Protein AF-A0A2I0JWX1-F1 (afdb_monomer_lite)

pLDDT: mean 80.29, std 18.93, range [37.78, 97.31]

Sequence (171 aa):
MEQCVARLDVAMFNALLRESADEIPTDPVSDPIGDSEVLPIPAGRSSFGAGALLKNAIGNWSRWLTDLFGMDDDLTEDEEPADEDDDDDDDDDDERQDSSFKSFYLLNALSDLMMLPKDMLLSKSIRKEVCPTFGASLIKRVLSNFVPDEFCPDPIPKVVFEALDYEVSAL

Structure (mmCIF, N/CA/C/O backbone):
data_AF-A0A2I0JWX1-F1
#
_entry.id   AF-A0A2I0JWX1-F1
#
loop_
_atom_site.group_PDB
_atom_site.id
_atom_site.type_symbol
_atom_site.label_atom_id
_atom_site.label_alt_id
_atom_site.label_comp_id
_atom_site.label_asym_id
_atom_site.label_entity_id
_atom_site.label_seq_id
_atom_site.pdbx_PDB_ins_code
_atom_site.Cartn_x
_atom_site.Cartn_y
_atom_site.Cartn_z
_atom_site.occupancy
_atom_site.B_iso_or_equiv
_atom_site.auth_seq_id
_atom_site.auth_comp_id
_atom_site.auth_asym_id
_atom_site.auth_atom_id
_atom_site.pdbx_PDB_model_num
ATOM 1 N N . MET A 1 1 ? 11.110 6.529 -20.555 1.00 83.62 1 MET A N 1
ATOM 2 C CA . MET A 1 1 ? 10.950 5.237 -19.850 1.00 83.62 1 MET A CA 1
ATOM 3 C C . MET A 1 1 ? 10.125 5.428 -18.587 1.00 83.62 1 MET A C 1
ATOM 5 O O . MET A 1 1 ? 9.095 4.788 -18.431 1.00 83.62 1 MET A O 1
ATOM 9 N N . GLU A 1 2 ? 10.534 6.382 -17.757 1.00 83.88 2 GLU A N 1
ATOM 10 C CA . GLU A 1 2 ? 9.928 6.802 -16.486 1.00 83.88 2 GLU A CA 1
ATOM 11 C C . GLU A 1 2 ? 8.402 6.948 -16.529 1.00 83.88 2 GLU A C 1
ATOM 13 O O . GLU A 1 2 ? 7.693 6.286 -15.781 1.00 83.88 2 GLU A O 1
ATOM 18 N N . GLN A 1 3 ? 7.862 7.709 -17.488 1.00 85.88 3 GLN A N 1
ATOM 19 C CA . GLN A 1 3 ? 6.407 7.868 -17.637 1.00 85.88 3 GLN A CA 1
ATOM 20 C C . GLN A 1 3 ? 5.663 6.542 -17.877 1.00 85.88 3 GLN A C 1
ATOM 22 O O . GLN A 1 3 ? 4.521 6.390 -17.448 1.00 85.88 3 GLN A O 1
ATOM 27 N N . CYS A 1 4 ? 6.281 5.572 -18.558 1.00 88.00 4 CYS A N 1
ATOM 28 C CA . CYS A 1 4 ? 5.678 4.252 -18.744 1.00 88.00 4 CYS A CA 1
ATOM 29 C C . CYS A 1 4 ? 5.641 3.482 -17.420 1.00 88.00 4 CYS A C 1
ATOM 31 O O . CYS A 1 4 ? 4.628 2.858 -17.117 1.00 88.00 4 CYS A O 1
ATOM 33 N N . VAL A 1 5 ? 6.714 3.566 -16.628 1.00 89.06 5 VAL A N 1
ATOM 34 C CA . VAL A 1 5 ? 6.813 2.935 -15.304 1.00 89.06 5 VAL A CA 1
ATOM 35 C C . VAL A 1 5 ? 5.828 3.575 -14.323 1.00 89.06 5 VAL A C 1
ATOM 37 O O . VAL A 1 5 ? 5.104 2.851 -13.653 1.00 89.06 5 VAL A O 1
ATOM 40 N N . ALA A 1 6 ? 5.685 4.903 -14.317 1.00 88.69 6 ALA A N 1
ATOM 41 C CA . ALA A 1 6 ? 4.687 5.596 -13.498 1.00 88.69 6 ALA A CA 1
ATOM 42 C C . ALA A 1 6 ? 3.246 5.185 -13.855 1.00 88.69 6 ALA A C 1
ATOM 44 O O . ALA A 1 6 ? 2.414 4.948 -12.981 1.00 88.69 6 ALA A O 1
ATOM 45 N N . ARG A 1 7 ? 2.934 5.054 -15.151 1.00 90.19 7 ARG A N 1
ATOM 46 C CA . ARG A 1 7 ? 1.608 4.584 -15.590 1.00 90.19 7 ARG A CA 1
ATOM 47 C C . ARG A 1 7 ? 1.362 3.127 -15.215 1.00 90.19 7 ARG A C 1
ATOM 49 O O . ARG A 1 7 ? 0.231 2.784 -14.878 1.00 90.19 7 ARG A O 1
ATOM 56 N N . LEU A 1 8 ? 2.398 2.295 -15.277 1.00 90.12 8 LEU A N 1
ATOM 57 C CA . LEU A 1 8 ? 2.331 0.903 -14.846 1.00 90.12 8 LEU A CA 1
ATOM 58 C C . LEU A 1 8 ? 2.096 0.807 -13.334 1.00 90.12 8 LEU A C 1
ATOM 60 O O . LEU A 1 8 ? 1.198 0.081 -12.921 1.00 90.12 8 LEU A O 1
ATOM 64 N N . ASP A 1 9 ? 2.828 1.585 -12.537 1.00 92.12 9 ASP A N 1
ATOM 65 C CA . ASP A 1 9 ? 2.682 1.676 -11.080 1.00 92.12 9 ASP A CA 1
ATOM 66 C C . ASP A 1 9 ? 1.239 2.022 -10.685 1.00 92.12 9 ASP A C 1
ATOM 68 O O . ASP A 1 9 ? 0.586 1.265 -9.969 1.00 92.12 9 ASP A O 1
ATOM 72 N N . VAL A 1 10 ? 0.677 3.090 -11.266 1.00 91.44 10 VAL A N 1
ATOM 73 C CA . VAL A 1 10 ? -0.727 3.484 -11.049 1.00 91.44 10 VAL A CA 1
ATOM 74 C C . VAL A 1 10 ? -1.702 2.380 -11.468 1.00 91.44 10 VAL A C 1
ATOM 76 O O . VAL A 1 10 ? -2.674 2.104 -10.762 1.00 91.44 10 VAL A O 1
ATOM 79 N N . ALA A 1 11 ? -1.481 1.751 -12.622 1.00 89.75 11 ALA A N 1
ATOM 80 C CA . ALA A 1 11 ? -2.392 0.736 -13.136 1.00 89.75 11 ALA A CA 1
ATOM 81 C C . ALA A 1 11 ? -2.384 -0.542 -12.281 1.00 89.75 11 ALA A C 1
ATOM 83 O O . ALA A 1 11 ? -3.454 -1.056 -11.955 1.00 89.75 1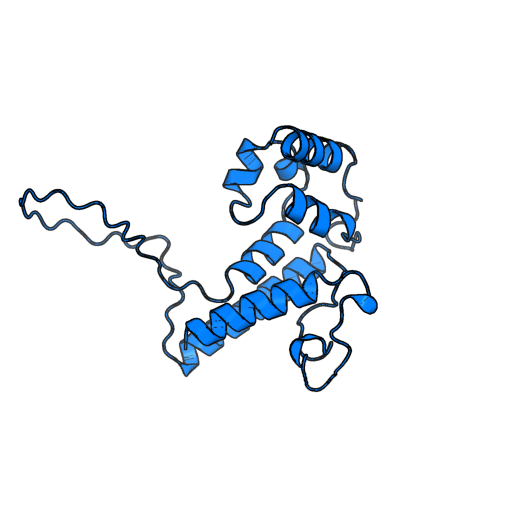1 ALA A O 1
ATOM 84 N N . MET A 1 12 ? -1.209 -1.014 -11.860 1.00 91.38 12 MET A N 1
ATOM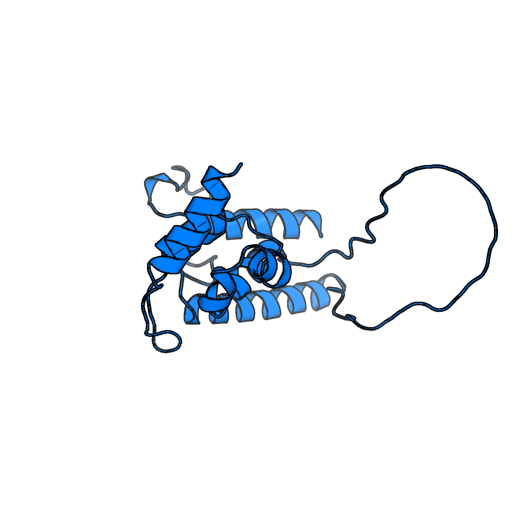 85 C CA . MET A 1 12 ? -1.072 -2.164 -10.962 1.00 91.38 12 MET A CA 1
ATOM 86 C C . MET A 1 12 ? -1.610 -1.854 -9.567 1.00 91.38 12 MET A C 1
ATOM 88 O O . MET A 1 12 ? -2.326 -2.675 -8.999 1.00 91.38 12 MET A O 1
ATOM 92 N N . PHE A 1 13 ? -1.342 -0.658 -9.038 1.00 92.69 13 PHE A N 1
ATOM 93 C CA . PHE A 1 13 ? -1.907 -0.200 -7.770 1.00 92.69 13 PHE A CA 1
ATOM 94 C C . PHE A 1 13 ? -3.440 -0.239 -7.797 1.00 92.69 13 PHE A C 1
ATOM 96 O O . PHE A 1 13 ? -4.068 -0.848 -6.931 1.00 92.69 13 PHE A O 1
ATOM 103 N N . ASN A 1 14 ? -4.053 0.331 -8.837 1.00 90.31 14 ASN A N 1
ATOM 104 C CA . ASN A 1 14 ? -5.505 0.309 -9.000 1.00 90.31 14 ASN A CA 1
ATOM 105 C C . ASN A 1 14 ? -6.049 -1.113 -9.166 1.00 90.31 14 ASN A C 1
ATOM 107 O O . ASN A 1 14 ? -7.100 -1.423 -8.611 1.00 90.31 14 ASN A O 1
ATOM 111 N N . ALA A 1 15 ? -5.343 -1.978 -9.897 1.00 88.81 15 ALA A N 1
ATOM 112 C CA . ALA A 1 15 ? -5.744 -3.369 -10.073 1.00 88.81 15 ALA A CA 1
ATOM 113 C C . ALA A 1 15 ? -5.712 -4.151 -8.749 1.00 88.81 15 ALA A C 1
ATOM 115 O O . ALA A 1 15 ? -6.643 -4.903 -8.467 1.00 88.81 15 ALA A O 1
ATOM 116 N N . LEU A 1 16 ? -4.705 -3.920 -7.899 1.00 90.25 16 LEU A N 1
ATOM 117 C CA . LEU A 1 16 ? -4.595 -4.543 -6.576 1.00 90.25 16 LEU A CA 1
ATOM 118 C C . LEU A 1 16 ? -5.709 -4.121 -5.613 1.00 90.25 16 LEU A C 1
ATOM 120 O O . LEU A 1 16 ? -6.116 -4.915 -4.763 1.00 90.25 16 LEU A O 1
ATOM 124 N N . LEU A 1 17 ? -6.225 -2.899 -5.756 1.00 88.75 17 LEU A N 1
ATOM 125 C CA . LEU A 1 17 ? -7.314 -2.373 -4.929 1.00 88.75 17 LEU A CA 1
ATOM 126 C C . LEU A 1 17 ? -8.717 -2.808 -5.372 1.00 88.75 17 LEU A C 1
ATOM 128 O O . LEU A 1 17 ? -9.690 -2.421 -4.720 1.00 88.75 17 LEU A O 1
ATOM 132 N N . ARG A 1 18 ? -8.851 -3.586 -6.453 1.00 84.56 18 ARG A N 1
ATOM 133 C CA . ARG A 1 18 ? -10.160 -4.057 -6.923 1.00 84.56 18 ARG A CA 1
ATOM 134 C C . ARG A 1 18 ? -10.773 -5.038 -5.927 1.00 84.56 18 ARG A C 1
ATOM 136 O O . ARG A 1 18 ? -10.174 -6.061 -5.607 1.00 84.56 18 ARG A O 1
ATOM 143 N N . GLU A 1 19 ? -11.978 -4.736 -5.459 1.00 70.62 19 GLU A N 1
ATOM 144 C CA . GLU A 1 19 ? -12.700 -5.511 -4.437 1.00 70.62 19 GLU A CA 1
ATOM 145 C C . GLU A 1 19 ? -13.709 -6.491 -5.047 1.00 70.62 19 GLU A C 1
ATOM 147 O O . GLU A 1 19 ? -14.136 -7.445 -4.394 1.00 70.62 19 GLU A O 1
ATOM 152 N N . SER A 1 20 ? -14.098 -6.282 -6.308 1.00 63.28 20 SER A N 1
ATOM 153 C CA . SER A 1 20 ? -15.105 -7.097 -6.990 1.00 63.28 20 SER A CA 1
ATOM 154 C C . SER A 1 20 ? -14.805 -7.288 -8.476 1.00 63.28 20 SER A C 1
ATOM 156 O O . SER A 1 20 ? -14.105 -6.488 -9.096 1.00 63.28 20 SER A O 1
ATOM 158 N N . ALA A 1 21 ? -15.387 -8.339 -9.063 1.00 57.69 21 ALA A N 1
ATOM 159 C CA . ALA A 1 21 ? -15.322 -8.583 -10.504 1.00 57.69 21 ALA A CA 1
ATOM 160 C C . ALA A 1 21 ? -16.016 -7.482 -11.333 1.00 57.69 21 ALA A C 1
ATOM 162 O O . ALA A 1 21 ? -15.735 -7.351 -12.519 1.00 57.69 21 ALA A O 1
ATOM 163 N N . ASP A 1 22 ? -16.880 -6.675 -10.707 1.00 54.66 22 ASP A N 1
ATOM 164 C CA . ASP A 1 22 ? -17.594 -5.565 -11.347 1.00 54.66 22 ASP A CA 1
ATOM 165 C C . ASP A 1 22 ? -16.718 -4.304 -11.505 1.00 54.66 22 ASP A C 1
ATOM 167 O O . ASP A 1 22 ? -17.035 -3.428 -12.307 1.00 54.66 22 ASP A O 1
ATOM 171 N N . GLU A 1 23 ? -15.594 -4.213 -10.780 1.00 60.56 23 GLU A N 1
ATOM 172 C CA . GLU A 1 23 ? -14.565 -3.173 -10.970 1.00 60.56 23 GLU A CA 1
ATOM 173 C C . GLU A 1 23 ? -13.548 -3.544 -12.071 1.00 60.56 23 GLU A C 1
ATOM 175 O O . GLU A 1 23 ? -12.619 -2.781 -12.351 1.00 60.56 23 GLU A O 1
ATOM 180 N N . ILE A 1 24 ? -13.713 -4.712 -12.704 1.00 59.16 24 ILE A N 1
ATOM 181 C CA . ILE A 1 24 ? -12.900 -5.160 -13.836 1.00 59.16 24 ILE A CA 1
ATOM 182 C C . ILE A 1 24 ? -13.511 -4.583 -15.123 1.00 59.16 24 ILE A C 1
ATOM 184 O O . ILE A 1 24 ? -14.699 -4.799 -15.391 1.00 59.16 24 ILE A O 1
ATOM 188 N N . PRO A 1 25 ? -12.738 -3.861 -15.954 1.00 57.12 25 PRO A N 1
ATOM 189 C CA . PRO A 1 25 ? -13.184 -3.460 -17.281 1.00 57.12 25 PRO A CA 1
ATOM 190 C C . PRO A 1 25 ? -13.683 -4.681 -18.061 1.00 57.12 25 PRO A C 1
ATOM 192 O O . PRO A 1 25 ? -12.996 -5.690 -18.173 1.00 57.12 25 PRO A O 1
ATOM 195 N N . THR A 1 26 ? -14.890 -4.599 -18.617 1.00 56.56 26 THR A N 1
ATOM 196 C CA . THR A 1 26 ? -15.599 -5.754 -19.203 1.00 56.56 26 THR A CA 1
ATOM 197 C C . THR A 1 26 ? -14.969 -6.282 -20.500 1.00 56.56 26 THR A C 1
ATOM 199 O O . THR A 1 26 ? -15.446 -7.273 -21.051 1.00 56.56 26 THR A O 1
ATOM 202 N N . ASP A 1 27 ? -13.918 -5.627 -20.999 1.00 59.19 27 ASP A N 1
ATOM 203 C CA . ASP A 1 27 ? -13.155 -6.043 -22.170 1.00 59.19 27 ASP A CA 1
ATOM 204 C C . ASP A 1 27 ? -11.753 -6.549 -21.764 1.00 59.19 27 ASP A C 1
ATOM 206 O O . ASP A 1 27 ? -10.898 -5.736 -21.402 1.00 59.19 27 ASP A O 1
ATOM 210 N N . PRO A 1 28 ? -11.477 -7.864 -21.864 1.00 51.66 28 PRO A N 1
ATOM 211 C CA . PRO A 1 28 ? -10.188 -8.453 -21.498 1.00 51.66 28 PRO A CA 1
ATOM 212 C C . PRO A 1 28 ? -9.018 -7.992 -22.384 1.00 51.66 28 PRO A C 1
ATOM 214 O O . PRO A 1 28 ? -7.866 -8.147 -21.992 1.00 51.66 28 PRO A O 1
ATOM 217 N N . VAL A 1 29 ? -9.274 -7.393 -23.556 1.00 58.25 29 VAL A N 1
ATOM 218 C CA . VAL A 1 29 ? -8.217 -6.770 -24.381 1.00 58.25 29 VAL A CA 1
ATOM 219 C C . VAL A 1 29 ? -7.789 -5.411 -23.811 1.00 58.25 29 VAL A C 1
ATOM 221 O O . VAL A 1 29 ? -6.655 -4.977 -24.012 1.00 58.25 29 VAL A O 1
ATOM 224 N N . SER A 1 30 ? -8.680 -4.751 -23.070 1.00 59.38 30 SER A N 1
ATOM 225 C CA . SER A 1 30 ? -8.473 -3.414 -22.509 1.00 59.38 30 SER A CA 1
ATOM 226 C C . SER A 1 30 ? -7.821 -3.416 -21.120 1.00 59.38 30 SER A C 1
ATOM 228 O O . SER A 1 30 ? -7.453 -2.345 -20.636 1.00 59.38 30 SER A O 1
ATOM 230 N N . ASP A 1 31 ? -7.649 -4.581 -20.483 1.00 62.78 31 ASP A N 1
ATOM 231 C CA . ASP A 1 31 ? -7.091 -4.686 -19.127 1.00 62.78 31 ASP A CA 1
ATOM 232 C C . ASP A 1 31 ? -6.099 -5.853 -18.942 1.00 62.78 31 ASP A C 1
ATOM 234 O O . ASP A 1 31 ? -6.357 -6.792 -18.187 1.00 62.78 31 ASP A O 1
ATOM 238 N N . PRO A 1 32 ? -4.918 -5.795 -19.585 1.00 62.97 32 PRO A N 1
ATOM 239 C CA . PRO A 1 32 ? -3.883 -6.819 -19.426 1.00 62.97 32 PRO A CA 1
ATOM 240 C C . PRO A 1 32 ? -3.336 -6.916 -17.989 1.00 62.97 32 PRO A C 1
ATOM 242 O O . PRO A 1 32 ? -2.686 -7.896 -17.655 1.00 62.97 32 PRO A O 1
ATOM 245 N N . ILE A 1 33 ? -3.585 -5.918 -17.133 1.00 67.06 33 ILE A N 1
ATOM 246 C CA . ILE A 1 33 ? -3.081 -5.855 -15.749 1.00 67.06 33 ILE A CA 1
ATOM 247 C C . ILE A 1 33 ? -4.054 -6.523 -14.759 1.00 67.06 33 ILE A C 1
ATOM 249 O O . ILE A 1 33 ? -3.673 -6.838 -13.635 1.00 67.06 33 ILE A O 1
ATOM 253 N N . GLY A 1 34 ? -5.295 -6.792 -15.177 1.00 58.97 34 GLY A N 1
ATOM 254 C CA . GLY A 1 34 ? -6.254 -7.587 -14.407 1.00 58.97 34 GLY A CA 1
ATOM 255 C C . GLY A 1 34 ? -5.960 -9.091 -14.407 1.00 58.97 34 GLY A C 1
ATOM 256 O O . GLY A 1 34 ? -6.584 -9.825 -13.639 1.00 58.97 34 GLY A O 1
ATOM 257 N N . ASP A 1 35 ? -5.032 -9.557 -15.247 1.00 66.00 35 ASP A N 1
ATOM 258 C CA . ASP A 1 35 ? -4.612 -10.954 -15.264 1.00 66.00 35 ASP A CA 1
ATOM 259 C C . ASP A 1 35 ? -3.802 -11.284 -13.999 1.00 66.00 35 ASP A C 1
ATOM 261 O O . ASP A 1 35 ? -2.824 -10.614 -13.658 1.00 66.00 35 ASP A O 1
ATOM 265 N N . SER A 1 36 ? -4.199 -12.347 -13.298 1.00 60.38 36 SER A N 1
ATOM 266 C CA . SER A 1 36 ? -3.491 -12.842 -12.115 1.00 60.38 36 SER A CA 1
ATOM 267 C C . SER A 1 36 ? -2.051 -13.274 -12.402 1.00 60.38 36 SER A C 1
ATOM 269 O O . SER A 1 36 ? -1.263 -13.368 -11.467 1.00 60.38 36 SER A O 1
ATOM 271 N N . GLU A 1 37 ? -1.701 -13.533 -13.665 1.00 65.44 37 GLU A N 1
ATOM 272 C CA . GLU A 1 37 ? -0.320 -13.817 -14.071 1.00 65.44 37 GLU A CA 1
ATOM 273 C C . GLU A 1 37 ? 0.562 -12.557 -14.126 1.00 65.44 37 GLU A C 1
ATOM 275 O O . GLU A 1 37 ? 1.789 -12.665 -14.132 1.00 65.44 37 GLU A O 1
ATOM 280 N N . VAL A 1 38 ? -0.040 -11.362 -14.149 1.00 75.25 38 VAL A N 1
ATOM 281 C CA . VAL A 1 38 ? 0.669 -10.076 -14.258 1.00 75.25 38 VAL A CA 1
ATOM 282 C C . VAL A 1 38 ? 0.883 -9.423 -12.892 1.00 75.25 38 VAL A C 1
ATOM 284 O O . VAL A 1 38 ? 1.894 -8.747 -12.683 1.00 75.25 38 VAL A O 1
ATOM 287 N N . LEU A 1 39 ? -0.033 -9.630 -11.940 1.00 81.12 39 LEU A N 1
ATOM 288 C CA . LEU A 1 39 ? 0.106 -9.106 -10.581 1.00 81.12 39 LEU A CA 1
ATOM 289 C C . LEU A 1 39 ? 0.914 -10.064 -9.690 1.00 81.12 39 LEU A C 1
ATOM 291 O O . LEU A 1 39 ? 0.688 -11.271 -9.705 1.00 81.12 39 LEU A O 1
ATOM 295 N N . PRO A 1 40 ? 1.816 -9.545 -8.840 1.00 83.88 40 PRO A N 1
ATOM 296 C CA . PRO A 1 40 ? 2.648 -10.377 -7.971 1.00 83.88 40 PRO A CA 1
ATOM 297 C C . PRO A 1 40 ? 1.855 -10.972 -6.798 1.00 83.88 40 PRO A C 1
ATOM 299 O O . PRO A 1 40 ? 2.320 -11.906 -6.147 1.00 83.88 40 PRO A O 1
ATOM 302 N N . ILE A 1 41 ? 0.672 -10.417 -6.513 1.00 88.12 41 ILE A N 1
ATOM 303 C CA . ILE A 1 41 ? -0.248 -10.854 -5.463 1.00 88.12 41 ILE A CA 1
ATOM 304 C C . ILE A 1 41 ? -1.701 -10.780 -5.964 1.00 88.12 41 ILE A C 1
ATOM 306 O O . ILE A 1 41 ? -1.996 -9.989 -6.864 1.00 88.12 41 ILE A O 1
ATOM 310 N N . PRO A 1 42 ? -2.631 -11.560 -5.382 1.00 84.31 42 PRO A N 1
ATOM 311 C CA . PRO A 1 42 ? -4.045 -11.492 -5.742 1.00 84.31 42 PRO A CA 1
ATOM 312 C C . PRO A 1 42 ? -4.667 -10.122 -5.433 1.00 84.31 42 PRO A C 1
ATOM 314 O O . PRO A 1 42 ? -4.451 -9.564 -4.357 1.00 84.31 42 PRO A O 1
ATOM 317 N N . ALA A 1 43 ? -5.501 -9.617 -6.343 1.00 86.50 43 ALA A N 1
ATOM 318 C CA . ALA A 1 43 ? -6.276 -8.397 -6.124 1.00 86.50 43 ALA A CA 1
ATOM 319 C C . ALA A 1 43 ? -7.287 -8.546 -4.971 1.00 86.50 43 ALA A C 1
ATOM 321 O O . ALA A 1 43 ? -7.795 -9.641 -4.703 1.00 86.50 43 ALA A O 1
ATOM 322 N N . GLY A 1 44 ? -7.575 -7.438 -4.284 1.00 83.75 44 GLY A N 1
ATOM 323 C CA . GLY A 1 44 ? -8.621 -7.369 -3.257 1.00 83.75 44 GLY A CA 1
ATOM 324 C C . GLY A 1 44 ? -8.324 -8.158 -1.980 1.00 83.75 44 GLY A C 1
ATOM 325 O O . GLY A 1 44 ? -9.203 -8.313 -1.135 1.00 83.75 44 GLY A O 1
ATOM 326 N N . ARG A 1 45 ? -7.103 -8.677 -1.819 1.00 85.12 45 ARG A N 1
ATOM 327 C CA . ARG A 1 45 ? -6.656 -9.384 -0.615 1.00 85.12 45 ARG A CA 1
ATOM 328 C C . ARG A 1 45 ? -5.330 -8.815 -0.148 1.00 85.12 45 ARG A C 1
ATOM 330 O O . ARG A 1 45 ? -4.280 -9.153 -0.687 1.00 85.12 45 ARG A O 1
ATOM 337 N N . SER A 1 46 ? -5.382 -7.960 0.865 1.00 92.38 46 SER A N 1
ATOM 338 C CA . SER A 1 46 ? -4.180 -7.474 1.536 1.00 92.38 46 SER A CA 1
ATOM 339 C C . SER A 1 46 ? -3.837 -8.398 2.706 1.00 92.38 46 SER A C 1
ATOM 341 O O . SER A 1 46 ? -4.710 -8.977 3.348 1.00 92.38 46 SER A O 1
ATOM 343 N N . SER A 1 47 ? -2.551 -8.581 2.966 1.00 96.19 47 SER A N 1
ATOM 344 C CA . SER A 1 47 ? -2.036 -9.294 4.136 1.00 96.19 47 SER A CA 1
ATOM 345 C C . SER A 1 47 ? -0.583 -8.877 4.348 1.00 96.19 47 SER A C 1
ATOM 347 O O . SER A 1 47 ? 0.012 -8.240 3.473 1.00 96.19 47 SER A O 1
ATOM 349 N N . PHE A 1 48 ? 0.016 -9.235 5.483 1.00 97.25 48 PHE A N 1
ATOM 350 C CA . PHE A 1 48 ? 1.432 -8.944 5.705 1.00 97.25 48 PHE A CA 1
ATOM 351 C C . PHE A 1 48 ? 2.309 -9.673 4.676 1.00 97.25 48 PHE A C 1
ATOM 353 O O . PHE A 1 48 ? 3.167 -9.064 4.039 1.00 97.25 48 PHE A O 1
ATOM 360 N N . GLY A 1 49 ? 2.054 -10.965 4.467 1.00 96.25 49 GLY A N 1
ATOM 361 C CA . GLY A 1 49 ? 2.735 -11.795 3.480 1.00 96.25 49 GLY A CA 1
ATOM 362 C C . GLY A 1 49 ? 2.547 -11.290 2.050 1.00 96.25 49 GLY A C 1
ATOM 363 O O . GLY A 1 49 ? 3.506 -11.279 1.283 1.00 96.25 49 GLY A O 1
ATOM 364 N N . ALA A 1 50 ? 1.356 -10.795 1.695 1.00 95.06 50 ALA A N 1
ATOM 365 C CA . ALA A 1 50 ? 1.128 -10.154 0.402 1.00 95.06 50 ALA A CA 1
ATOM 366 C C . ALA A 1 50 ? 1.964 -8.869 0.249 1.00 95.06 50 ALA A C 1
ATOM 368 O O . ALA A 1 50 ? 2.583 -8.665 -0.793 1.00 95.06 50 ALA A O 1
ATOM 369 N N . GLY A 1 51 ? 2.063 -8.052 1.304 1.00 96.38 51 GLY A N 1
ATOM 370 C CA . GLY A 1 51 ? 2.966 -6.898 1.344 1.00 96.38 51 GLY A CA 1
ATOM 371 C C . GLY A 1 51 ? 4.424 -7.293 1.099 1.00 96.38 51 GLY A C 1
ATOM 372 O O . GLY A 1 51 ? 5.082 -6.715 0.238 1.00 96.38 51 GLY A O 1
ATOM 373 N N . ALA A 1 52 ? 4.903 -8.344 1.766 1.00 96.38 52 ALA A N 1
ATOM 374 C CA . ALA A 1 52 ? 6.268 -8.841 1.594 1.00 96.38 52 ALA A CA 1
ATOM 375 C C . ALA A 1 52 ? 6.535 -9.388 0.177 1.00 96.38 52 ALA A C 1
ATOM 377 O O . ALA A 1 52 ? 7.584 -9.116 -0.410 1.00 96.38 52 ALA A O 1
ATOM 378 N N . LEU A 1 53 ? 5.586 -10.132 -0.402 1.00 95.38 53 LEU A N 1
ATOM 379 C CA . LEU A 1 53 ? 5.679 -10.615 -1.784 1.00 95.38 53 LEU A CA 1
ATOM 380 C C . LEU A 1 53 ? 5.714 -9.455 -2.785 1.00 95.38 53 LEU A C 1
ATOM 382 O O . LEU A 1 53 ? 6.543 -9.463 -3.696 1.00 95.38 53 LEU A O 1
ATOM 386 N N . LEU A 1 54 ? 4.863 -8.445 -2.586 1.00 95.75 54 LEU A N 1
ATOM 387 C CA . LEU A 1 54 ? 4.838 -7.241 -3.412 1.00 95.75 54 LEU A CA 1
ATOM 388 C C . LEU A 1 54 ? 6.163 -6.471 -3.308 1.00 95.75 54 LEU A C 1
ATOM 390 O O . LEU A 1 54 ? 6.741 -6.136 -4.339 1.00 95.75 54 LEU A O 1
ATOM 394 N N . LYS A 1 55 ? 6.694 -6.275 -2.094 1.00 95.56 55 LYS A N 1
ATOM 395 C CA . LYS A 1 55 ? 7.990 -5.615 -1.860 1.00 95.56 55 LYS A CA 1
ATOM 396 C C . LYS A 1 55 ? 9.132 -6.315 -2.601 1.00 95.56 55 LYS A C 1
ATOM 398 O O . LYS A 1 55 ? 9.943 -5.665 -3.257 1.00 95.56 55 LYS A O 1
ATOM 403 N N . ASN A 1 56 ? 9.166 -7.646 -2.548 1.00 95.06 56 ASN A N 1
ATOM 404 C CA . ASN A 1 56 ? 10.172 -8.445 -3.250 1.00 95.06 56 ASN A CA 1
ATOM 405 C C . ASN A 1 56 ? 10.046 -8.333 -4.778 1.00 95.06 56 ASN A C 1
ATOM 407 O O . ASN A 1 56 ? 11.057 -8.230 -5.473 1.00 95.06 56 ASN A O 1
ATOM 411 N N . ALA A 1 57 ? 8.818 -8.349 -5.306 1.00 94.50 57 ALA A N 1
ATOM 412 C CA . ALA A 1 57 ? 8.573 -8.184 -6.737 1.00 94.50 57 ALA A CA 1
ATOM 413 C C . ALA A 1 57 ? 9.047 -6.809 -7.232 1.00 94.50 57 ALA A C 1
ATOM 415 O O . ALA A 1 57 ? 9.775 -6.744 -8.222 1.00 94.50 57 ALA A O 1
ATOM 416 N N . ILE A 1 58 ? 8.723 -5.743 -6.492 1.00 93.81 58 ILE A N 1
ATOM 417 C CA . ILE A 1 58 ? 9.175 -4.376 -6.785 1.00 93.81 58 ILE A CA 1
ATOM 418 C C . ILE A 1 58 ? 10.700 -4.304 -6.806 1.00 93.81 58 ILE A C 1
ATOM 420 O O . ILE A 1 58 ? 11.259 -3.818 -7.781 1.00 93.81 58 ILE A O 1
ATOM 424 N N . GLY A 1 59 ? 11.383 -4.843 -5.790 1.00 92.19 59 GLY A N 1
ATOM 425 C CA . GLY A 1 59 ? 12.849 -4.826 -5.740 1.00 92.19 59 GLY A CA 1
ATOM 426 C C . GLY A 1 59 ? 13.502 -5.505 -6.951 1.00 92.19 59 GLY A C 1
ATOM 427 O O . GLY A 1 59 ? 14.477 -4.994 -7.503 1.00 92.19 59 GLY A O 1
ATOM 428 N N . ASN A 1 60 ? 12.934 -6.622 -7.417 1.00 91.62 60 ASN A N 1
ATOM 429 C CA . ASN A 1 60 ? 13.402 -7.291 -8.632 1.00 91.62 60 ASN A CA 1
ATOM 430 C C . ASN A 1 60 ? 13.162 -6.441 -9.889 1.00 91.62 60 ASN A C 1
ATOM 432 O O . ASN A 1 60 ? 14.044 -6.365 -10.745 1.00 91.62 60 ASN A O 1
ATOM 436 N N . TRP A 1 61 ? 11.998 -5.794 -10.007 1.00 92.31 61 TRP A N 1
ATOM 437 C CA . TRP A 1 61 ? 11.686 -4.940 -11.154 1.00 92.31 61 TRP A CA 1
ATOM 438 C C . TRP A 1 61 ? 12.509 -3.658 -11.176 1.00 92.31 61 TRP A C 1
ATOM 440 O O . TRP A 1 61 ? 13.024 -3.325 -12.239 1.00 92.31 61 TRP A O 1
ATOM 450 N N . SER A 1 62 ? 12.683 -2.975 -10.040 1.00 90.06 62 SER A N 1
ATOM 451 C CA . SER A 1 62 ? 13.568 -1.807 -9.934 1.00 90.06 62 SER A CA 1
ATOM 452 C C . SER A 1 62 ? 14.977 -2.181 -10.386 1.00 90.06 62 SER A C 1
ATOM 454 O O . SER A 1 62 ? 15.524 -1.529 -11.269 1.00 90.06 62 SER A O 1
ATOM 456 N N . ARG A 1 63 ? 15.515 -3.315 -9.909 1.00 89.62 63 ARG A N 1
ATOM 457 C CA . ARG A 1 63 ? 16.826 -3.804 -10.355 1.00 89.62 63 ARG A CA 1
ATOM 458 C C . ARG A 1 63 ? 16.881 -4.060 -11.864 1.00 89.62 63 ARG A C 1
ATOM 460 O O . ARG A 1 63 ? 17.851 -3.678 -12.506 1.00 89.62 63 ARG A O 1
ATOM 467 N N . TRP A 1 64 ? 15.854 -4.682 -12.445 1.00 89.38 64 TRP A N 1
ATOM 468 C CA . TRP A 1 64 ? 15.790 -4.897 -13.896 1.00 89.38 64 TRP A CA 1
ATOM 469 C C . TRP A 1 64 ? 15.685 -3.595 -14.693 1.00 89.38 64 TRP A C 1
ATOM 471 O O . TRP A 1 64 ? 16.251 -3.512 -15.782 1.00 89.38 64 TRP A O 1
ATOM 481 N N . LEU A 1 65 ? 14.978 -2.587 -14.179 1.00 87.12 65 LEU A N 1
ATOM 482 C CA . LEU A 1 65 ? 14.899 -1.268 -14.806 1.00 87.12 65 LEU A CA 1
ATOM 483 C C . LEU A 1 65 ? 16.258 -0.563 -14.782 1.00 87.12 65 LEU A C 1
ATOM 485 O O . LEU A 1 65 ? 16.664 -0.023 -15.812 1.00 87.12 65 LEU A O 1
ATOM 489 N N . THR A 1 66 ? 16.986 -0.632 -13.667 1.00 86.94 66 THR A N 1
ATOM 490 C CA . THR A 1 66 ? 18.362 -0.126 -13.574 1.00 86.94 66 THR A CA 1
ATOM 491 C C . THR A 1 66 ? 19.287 -0.875 -14.536 1.00 86.94 66 THR A C 1
ATOM 493 O O . THR A 1 66 ? 19.962 -0.245 -15.346 1.00 86.94 66 THR A O 1
ATOM 496 N N . ASP A 1 67 ? 19.253 -2.212 -14.543 1.00 86.94 67 ASP A N 1
ATOM 497 C CA . ASP A 1 67 ? 20.116 -3.042 -15.396 1.00 86.94 67 ASP A CA 1
ATOM 498 C C . ASP A 1 67 ? 19.854 -2.826 -16.906 1.00 86.94 67 ASP A C 1
ATOM 500 O O . ASP A 1 67 ? 20.786 -2.877 -17.711 1.00 86.94 67 ASP A O 1
ATOM 504 N N . LEU A 1 68 ? 18.596 -2.606 -17.316 1.00 85.19 68 LEU A N 1
ATOM 505 C CA . LEU A 1 68 ? 18.208 -2.485 -18.731 1.00 85.19 68 LEU A CA 1
ATOM 506 C C . LEU A 1 68 ? 18.241 -1.044 -19.258 1.00 85.19 68 LEU A C 1
ATOM 508 O O . LEU A 1 68 ? 18.557 -0.832 -20.432 1.00 85.19 68 LEU A O 1
ATOM 512 N N . PHE A 1 69 ? 17.879 -0.068 -18.426 1.00 81.19 69 PHE A N 1
ATOM 513 C CA . PHE A 1 69 ? 17.674 1.320 -18.847 1.00 81.19 69 PHE A CA 1
ATOM 514 C C . PHE A 1 69 ? 18.581 2.327 -18.136 1.00 81.19 69 PHE A C 1
ATOM 516 O O . PHE A 1 69 ? 18.521 3.503 -18.487 1.00 81.19 69 PHE A O 1
ATOM 523 N N . GLY A 1 70 ? 19.411 1.899 -17.178 1.00 78.88 70 GLY A N 1
ATOM 524 C CA . GLY A 1 70 ? 20.235 2.809 -16.375 1.00 78.88 70 GLY A CA 1
ATOM 525 C C . GLY A 1 70 ? 19.396 3.776 -15.541 1.00 78.88 70 GLY A C 1
ATOM 526 O O . GLY A 1 70 ? 19.811 4.906 -15.319 1.00 78.88 70 GLY A O 1
ATOM 527 N N . MET A 1 71 ? 18.178 3.370 -15.166 1.00 71.06 71 MET A N 1
ATOM 528 C CA . MET A 1 71 ? 17.329 4.142 -14.262 1.00 71.06 71 MET A CA 1
ATOM 529 C C . MET A 1 71 ? 17.889 3.948 -12.855 1.00 71.06 71 MET A C 1
ATOM 531 O O . MET A 1 71 ? 17.639 2.912 -12.234 1.00 71.06 71 MET A O 1
ATOM 535 N N . ASP A 1 72 ? 18.700 4.897 -12.399 1.00 63.25 72 ASP A N 1
ATOM 536 C CA . ASP A 1 72 ? 19.135 4.951 -11.009 1.00 63.25 72 ASP A CA 1
ATOM 537 C C . ASP A 1 72 ? 17.905 5.318 -10.166 1.00 63.25 72 ASP A C 1
ATOM 539 O O . ASP A 1 72 ? 17.457 6.460 -10.131 1.00 63.25 72 ASP A O 1
ATOM 543 N N . ASP A 1 73 ? 17.289 4.295 -9.566 1.00 60.97 73 ASP A N 1
ATOM 544 C CA . ASP A 1 73 ? 16.372 4.465 -8.441 1.00 60.97 73 ASP A CA 1
ATOM 545 C C . ASP A 1 73 ? 17.288 4.988 -7.336 1.00 60.97 73 ASP A C 1
ATOM 547 O O . ASP A 1 73 ? 18.166 4.250 -6.886 1.00 60.97 73 ASP A O 1
ATOM 551 N N . ASP A 1 74 ? 17.203 6.278 -7.026 1.00 57.47 74 ASP A N 1
ATOM 552 C CA . ASP A 1 74 ? 18.083 6.946 -6.073 1.00 57.47 74 ASP A CA 1
ATOM 553 C C . ASP A 1 74 ? 17.944 6.286 -4.693 1.00 57.47 74 ASP A C 1
ATOM 555 O O . ASP A 1 74 ? 17.065 6.581 -3.883 1.00 57.47 74 ASP A O 1
ATOM 559 N N . LEU A 1 75 ? 18.769 5.262 -4.490 1.00 49.56 75 LEU A N 1
ATOM 560 C CA . LEU A 1 75 ? 18.971 4.553 -3.238 1.00 49.56 75 LEU A CA 1
ATOM 561 C C . LEU A 1 75 ? 20.055 5.248 -2.404 1.00 49.56 75 LEU A C 1
ATOM 563 O O . LEU A 1 75 ? 20.478 4.685 -1.392 1.00 49.56 75 LEU A O 1
ATOM 567 N N . THR A 1 76 ? 20.511 6.442 -2.797 1.00 46.47 76 THR A N 1
ATOM 568 C CA . THR A 1 76 ? 21.355 7.273 -1.946 1.00 46.47 76 THR A CA 1
ATOM 569 C C . THR A 1 76 ? 20.474 8.150 -1.067 1.00 46.47 76 THR A C 1
ATOM 571 O O . THR A 1 76 ? 20.283 9.329 -1.311 1.00 46.47 76 THR A O 1
ATOM 574 N N . GLU A 1 77 ? 19.980 7.580 0.036 1.00 50.59 77 GLU A N 1
ATOM 575 C CA . GLU A 1 77 ? 19.495 8.384 1.172 1.00 50.59 77 GLU A CA 1
ATOM 576 C C . GLU A 1 77 ? 20.640 9.146 1.887 1.00 50.59 77 GLU A C 1
ATOM 578 O O . GLU A 1 77 ? 20.405 9.720 2.939 1.00 50.59 77 GLU A O 1
ATOM 583 N N . ASP A 1 78 ? 21.862 9.190 1.335 1.00 46.16 78 ASP A N 1
ATOM 584 C CA . ASP A 1 78 ? 23.028 9.853 1.931 1.00 46.16 78 ASP A CA 1
ATOM 585 C C . ASP A 1 78 ? 24.061 10.296 0.864 1.00 46.16 78 ASP A C 1
ATOM 587 O O . ASP A 1 78 ? 25.194 9.821 0.878 1.00 46.16 78 ASP A O 1
ATOM 591 N N . GLU A 1 79 ? 23.736 11.202 -0.061 1.00 42.28 79 GLU A N 1
ATOM 592 C CA . GLU A 1 79 ? 24.775 12.047 -0.683 1.00 42.28 79 GLU A CA 1
ATOM 593 C C . GLU A 1 79 ? 24.284 13.494 -0.787 1.00 42.28 79 GLU A C 1
ATOM 595 O O . GLU A 1 79 ? 23.646 13.898 -1.753 1.00 42.28 79 GLU A O 1
ATOM 600 N N . GLU A 1 80 ? 24.600 14.294 0.235 1.00 47.66 80 GLU A N 1
ATOM 601 C CA . GLU A 1 80 ? 24.637 15.747 0.078 1.00 47.66 80 GLU A CA 1
ATOM 602 C C . GLU A 1 80 ? 25.733 16.113 -0.934 1.00 47.66 80 GLU A C 1
ATOM 604 O O . GLU A 1 80 ? 26.900 15.761 -0.708 1.00 47.66 80 GLU A O 1
ATOM 609 N N . PRO A 1 81 ? 25.431 16.843 -2.022 1.00 44.41 81 PRO A N 1
ATOM 610 C CA . PRO A 1 81 ? 26.471 17.504 -2.774 1.00 44.41 81 PRO A CA 1
ATOM 611 C C . PRO A 1 81 ? 26.869 18.787 -2.044 1.00 44.41 81 PRO A C 1
ATOM 613 O O . PRO A 1 81 ? 26.044 19.612 -1.660 1.00 44.41 81 PRO A O 1
ATOM 616 N N . ALA A 1 82 ? 28.177 18.882 -1.843 1.00 46.62 82 ALA A N 1
ATOM 617 C CA . ALA A 1 82 ? 28.896 19.944 -1.174 1.00 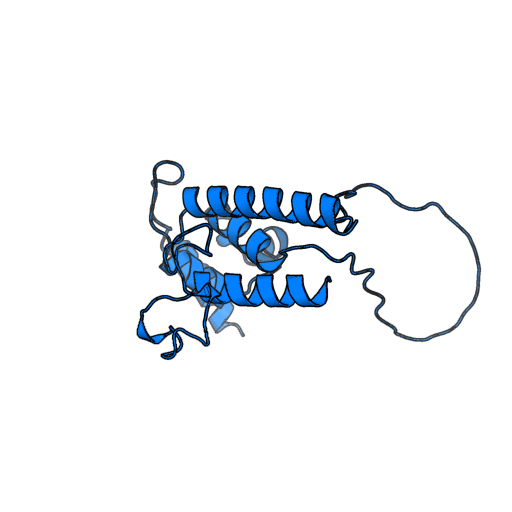46.62 82 ALA A CA 1
ATOM 618 C C . ALA A 1 82 ? 28.567 21.357 -1.680 1.00 46.62 82 ALA A C 1
ATOM 620 O O . ALA A 1 82 ? 28.309 21.570 -2.862 1.00 46.62 82 ALA A O 1
ATOM 621 N N . ASP A 1 83 ? 28.695 22.293 -0.740 1.00 41.88 83 ASP A N 1
ATOM 622 C CA . ASP A 1 83 ? 28.840 23.737 -0.899 1.00 41.88 83 ASP A CA 1
ATOM 623 C C . ASP A 1 83 ? 29.428 24.177 -2.257 1.00 41.88 83 ASP A C 1
ATOM 625 O O . ASP A 1 83 ? 30.600 23.918 -2.543 1.00 41.88 83 ASP A O 1
ATOM 629 N N . GLU A 1 84 ? 28.671 24.965 -3.021 1.00 42.94 84 GLU A N 1
ATOM 630 C CA . GLU A 1 84 ? 29.241 26.025 -3.855 1.00 42.94 84 GLU A CA 1
ATOM 631 C C . GLU A 1 84 ? 28.439 27.310 -3.614 1.00 42.94 84 GLU A C 1
ATOM 633 O O . GLU A 1 84 ? 27.265 27.416 -3.968 1.00 42.94 84 GLU A O 1
ATOM 638 N N . ASP A 1 85 ? 29.093 28.263 -2.945 1.00 45.41 85 ASP A N 1
ATOM 639 C CA . ASP A 1 85 ? 28.682 29.659 -2.850 1.00 45.41 85 ASP A CA 1
ATOM 640 C C . ASP A 1 85 ? 28.458 30.234 -4.262 1.00 45.41 85 ASP A C 1
ATOM 642 O O . ASP A 1 85 ? 29.399 30.269 -5.058 1.00 45.41 85 ASP A O 1
ATOM 646 N N . ASP A 1 86 ? 27.268 30.765 -4.549 1.00 39.47 86 ASP A N 1
ATOM 647 C CA . ASP A 1 86 ? 27.144 31.923 -5.439 1.00 39.47 86 ASP A CA 1
ATOM 648 C C . ASP A 1 86 ? 25.917 32.755 -5.034 1.00 39.47 86 ASP A C 1
ATOM 650 O O . ASP A 1 86 ? 24.779 32.281 -5.016 1.00 39.47 86 ASP A O 1
ATOM 654 N N . ASP A 1 87 ? 26.191 33.997 -4.637 1.00 47.34 87 ASP A N 1
ATOM 655 C CA . ASP A 1 87 ? 25.205 35.047 -4.413 1.00 47.34 87 ASP A CA 1
ATOM 656 C C . ASP A 1 87 ? 24.570 35.421 -5.762 1.00 47.34 87 ASP A C 1
ATOM 658 O O . ASP A 1 87 ? 25.265 35.960 -6.619 1.00 47.34 87 ASP A O 1
ATOM 662 N N . ASP A 1 88 ? 23.260 35.236 -5.932 1.00 41.69 88 ASP A N 1
ATOM 663 C CA . ASP A 1 88 ? 22.459 36.132 -6.774 1.00 41.69 88 ASP A CA 1
ATOM 664 C C . ASP A 1 88 ? 20.976 36.103 -6.355 1.00 41.69 88 ASP A C 1
ATOM 666 O O . ASP A 1 88 ? 20.299 35.075 -6.377 1.00 41.69 88 ASP A O 1
ATOM 670 N N . ASP A 1 89 ? 20.504 37.281 -5.940 1.00 48.72 89 ASP A N 1
ATOM 671 C CA . ASP A 1 89 ? 19.102 37.663 -5.756 1.00 48.72 89 ASP A CA 1
ATOM 672 C C . ASP A 1 89 ? 18.355 37.478 -7.092 1.00 48.72 89 ASP A C 1
ATOM 674 O O . ASP A 1 89 ? 18.598 38.235 -8.033 1.00 48.72 89 ASP A O 1
ATOM 678 N N . ASP A 1 90 ? 17.405 36.544 -7.172 1.00 41.62 90 ASP A N 1
ATOM 679 C CA . ASP A 1 90 ? 16.192 36.762 -7.965 1.00 41.62 90 ASP A CA 1
ATOM 680 C C . ASP A 1 90 ? 15.032 35.879 -7.475 1.00 41.62 90 ASP A C 1
ATOM 682 O O . ASP A 1 90 ? 15.134 34.667 -7.287 1.00 41.62 90 ASP A O 1
ATOM 686 N N . ASP A 1 91 ? 13.927 36.570 -7.228 1.00 47.12 91 ASP A N 1
ATOM 687 C CA . ASP A 1 91 ? 12.648 36.115 -6.702 1.00 47.12 91 ASP A CA 1
ATOM 688 C C . ASP A 1 91 ? 11.877 35.420 -7.839 1.00 47.12 91 ASP A C 1
ATOM 690 O O . ASP A 1 91 ? 11.270 36.091 -8.673 1.00 47.12 91 ASP A O 1
ATOM 694 N N . ASP A 1 92 ? 11.917 34.087 -7.912 1.00 39.22 92 ASP A N 1
ATOM 695 C CA . ASP A 1 92 ? 10.920 33.311 -8.658 1.00 39.22 92 ASP A CA 1
ATOM 696 C C . ASP A 1 92 ? 10.687 31.935 -8.006 1.00 39.22 92 ASP A C 1
ATOM 698 O O . ASP A 1 92 ? 11.551 31.058 -7.935 1.00 39.22 92 ASP A O 1
ATOM 702 N N . ASP A 1 93 ? 9.463 31.802 -7.506 1.00 45.09 93 ASP A N 1
ATOM 703 C CA . ASP A 1 93 ? 8.815 30.659 -6.868 1.00 45.09 93 ASP A CA 1
ATOM 704 C C . ASP A 1 93 ? 8.621 29.506 -7.869 1.00 45.09 93 ASP A C 1
ATOM 706 O O . ASP A 1 93 ? 7.519 29.271 -8.366 1.00 45.09 93 ASP A O 1
ATOM 710 N N . ASP A 1 94 ? 9.702 28.802 -8.211 1.00 37.78 94 ASP A N 1
ATOM 711 C CA . ASP A 1 94 ? 9.627 27.550 -8.967 1.00 37.78 94 ASP A CA 1
ATOM 712 C C . ASP A 1 94 ? 10.054 26.389 -8.065 1.00 37.78 94 ASP A C 1
ATOM 714 O O . ASP A 1 94 ? 11.239 26.169 -7.797 1.00 37.78 94 ASP A O 1
ATOM 718 N N . GLU A 1 95 ? 9.043 25.667 -7.574 1.00 45.84 95 GLU A N 1
ATOM 719 C CA . GLU A 1 95 ? 9.104 24.406 -6.837 1.00 45.84 95 GLU A CA 1
ATOM 720 C C . GLU A 1 95 ? 9.867 23.333 -7.633 1.00 45.84 95 GLU A C 1
ATOM 722 O O . GLU A 1 95 ? 9.302 22.341 -8.108 1.00 45.84 95 GLU A O 1
ATOM 727 N N . ARG A 1 96 ? 11.187 23.473 -7.739 1.00 43.09 96 ARG A N 1
ATOM 728 C CA . ARG A 1 96 ? 12.077 22.371 -8.090 1.00 43.09 96 ARG A CA 1
ATOM 729 C C . ARG A 1 96 ? 12.135 21.432 -6.896 1.00 43.09 96 ARG A C 1
ATOM 731 O O . ARG A 1 96 ? 13.121 21.369 -6.170 1.00 43.09 96 ARG A O 1
ATOM 738 N N . GLN A 1 97 ? 11.044 20.697 -6.690 1.00 45.62 97 GLN A N 1
ATOM 739 C CA . GLN A 1 97 ? 11.151 19.372 -6.114 1.00 45.62 97 GLN A CA 1
ATOM 740 C C . GLN A 1 97 ? 12.154 18.647 -6.998 1.00 45.62 97 GLN A C 1
ATOM 742 O O . GLN A 1 97 ? 11.872 18.360 -8.162 1.00 45.62 97 GLN A O 1
ATOM 747 N N . ASP A 1 98 ? 13.341 18.432 -6.452 1.00 38.78 98 ASP A N 1
ATOM 748 C CA . ASP A 1 98 ? 14.333 17.512 -6.971 1.00 38.78 98 ASP A CA 1
ATOM 749 C C . ASP A 1 98 ? 13.708 16.110 -6.926 1.00 38.78 98 ASP A C 1
ATOM 751 O O . ASP A 1 98 ? 13.881 15.329 -5.992 1.00 38.78 98 ASP A O 1
ATOM 755 N N . SER A 1 99 ? 12.786 15.848 -7.855 1.00 49.06 99 SER A N 1
ATOM 756 C CA . SER A 1 99 ? 12.010 14.622 -7.894 1.00 49.06 99 SER A CA 1
ATOM 757 C C . SER A 1 99 ? 12.852 13.602 -8.631 1.00 49.06 99 SER A C 1
ATOM 759 O O . SER A 1 99 ? 12.635 13.321 -9.814 1.00 49.06 99 SER A O 1
ATOM 761 N N . SER A 1 100 ? 13.836 13.056 -7.928 1.00 61.31 100 SER A N 1
ATOM 762 C CA . SER A 1 100 ? 14.406 11.779 -8.314 1.00 61.31 100 SER A CA 1
ATOM 763 C C . SER A 1 100 ? 13.259 10.807 -8.632 1.00 61.31 100 SER A C 1
ATOM 765 O O . SER A 1 100 ? 12.297 10.654 -7.865 1.00 61.31 100 SER A O 1
ATOM 767 N N . PHE A 1 101 ? 13.286 10.224 -9.832 1.00 67.56 101 PHE A N 1
ATOM 768 C CA . PHE A 1 101 ? 12.237 9.324 -10.291 1.00 67.56 101 PHE A CA 1
ATOM 769 C C . PHE A 1 101 ? 12.319 8.013 -9.503 1.00 67.56 101 PHE A C 1
ATOM 771 O O . PHE A 1 101 ? 13.087 7.119 -9.851 1.00 67.56 101 PHE A O 1
ATOM 778 N N . LYS A 1 102 ? 11.487 7.871 -8.467 1.00 81.12 102 LYS A N 1
ATOM 779 C CA . LYS A 1 102 ? 11.371 6.607 -7.736 1.00 81.12 102 LYS A CA 1
ATOM 780 C C . LYS A 1 102 ? 10.472 5.630 -8.484 1.00 81.12 102 LYS A C 1
ATOM 782 O O . LYS A 1 102 ? 9.270 5.868 -8.650 1.00 81.12 102 LYS A O 1
ATOM 787 N N . SER A 1 103 ? 11.039 4.513 -8.923 1.00 87.81 103 SER A N 1
ATOM 788 C CA . SER A 1 103 ? 10.273 3.470 -9.606 1.00 87.81 103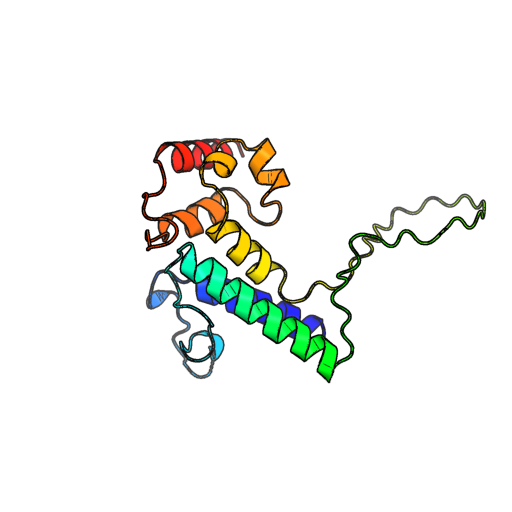 SER A CA 1
ATOM 789 C C . SER A 1 103 ? 9.265 2.831 -8.646 1.00 87.81 103 SER A C 1
ATOM 791 O O . SER A 1 103 ? 9.567 2.562 -7.486 1.00 87.81 103 SER A O 1
ATOM 793 N N . PHE A 1 104 ? 8.050 2.565 -9.138 1.00 92.19 104 PHE A N 1
ATOM 794 C CA . PHE A 1 104 ? 6.993 1.869 -8.388 1.00 92.19 104 PHE A CA 1
ATOM 795 C C . PHE A 1 104 ? 6.634 2.502 -7.028 1.00 92.19 104 PHE A C 1
ATOM 797 O O . PHE A 1 104 ? 6.388 1.795 -6.048 1.00 92.19 104 PHE A O 1
ATOM 804 N N . TYR A 1 105 ? 6.614 3.836 -6.954 1.00 93.88 105 TYR A N 1
ATOM 805 C CA . TYR A 1 105 ? 6.341 4.591 -5.728 1.00 93.88 105 TYR A CA 1
ATOM 806 C C . TYR A 1 105 ? 5.045 4.162 -5.010 1.00 93.88 105 TYR A C 1
ATOM 808 O O . TYR A 1 105 ? 5.064 3.927 -3.798 1.00 93.88 105 TYR A O 1
ATOM 816 N N . LEU A 1 106 ? 3.931 4.012 -5.735 1.00 95.56 106 LEU A N 1
ATOM 817 C CA . LEU A 1 106 ? 2.633 3.651 -5.155 1.00 95.56 106 LEU A CA 1
ATOM 818 C C . LEU A 1 106 ? 2.597 2.202 -4.682 1.00 95.56 106 LEU A C 1
ATOM 820 O O . LEU A 1 106 ? 2.112 1.923 -3.583 1.00 95.56 106 LEU A O 1
ATOM 824 N N . LEU A 1 107 ? 3.109 1.271 -5.488 1.00 95.50 107 LEU A N 1
ATOM 825 C CA . LEU A 1 107 ? 3.198 -0.134 -5.094 1.00 95.50 107 LEU A CA 1
ATOM 826 C C . LEU A 1 107 ? 4.111 -0.317 -3.875 1.00 95.50 107 LEU A C 1
ATOM 828 O O . LEU A 1 107 ? 3.794 -1.113 -2.988 1.00 95.50 107 LEU A O 1
ATOM 832 N N . ASN A 1 108 ? 5.203 0.445 -3.795 1.00 95.38 108 ASN A N 1
ATOM 833 C CA . ASN A 1 108 ? 6.125 0.395 -2.667 1.00 95.38 108 ASN A CA 1
ATOM 834 C C . ASN A 1 108 ? 5.441 0.896 -1.389 1.00 95.38 108 ASN A C 1
ATOM 836 O O . ASN A 1 108 ? 5.395 0.168 -0.396 1.00 95.38 108 ASN A O 1
ATOM 840 N N . ALA A 1 109 ? 4.780 2.056 -1.454 1.00 96.56 109 ALA A N 1
ATOM 841 C CA . ALA A 1 109 ? 3.985 2.575 -0.344 1.00 96.56 109 ALA A CA 1
ATOM 842 C C . ALA A 1 109 ? 2.870 1.603 0.087 1.00 96.56 109 ALA A C 1
ATOM 844 O O . ALA A 1 109 ? 2.604 1.448 1.280 1.00 96.56 109 ALA A O 1
ATOM 845 N N . LEU A 1 110 ? 2.219 0.921 -0.864 1.00 96.81 110 LEU A N 1
ATOM 846 C CA . LEU A 1 110 ? 1.189 -0.081 -0.575 1.00 96.81 110 LEU A CA 1
ATOM 847 C C . LEU A 1 110 ? 1.774 -1.287 0.167 1.00 96.81 110 LEU A C 1
ATOM 849 O O . LEU A 1 110 ? 1.185 -1.737 1.151 1.00 96.81 110 LEU A O 1
ATOM 853 N N . SER A 1 111 ? 2.927 -1.790 -0.281 1.00 96.69 111 SER A N 1
ATOM 854 C CA . SER A 1 111 ? 3.622 -2.899 0.378 1.00 96.69 111 SER A CA 1
ATOM 855 C C . SER A 1 111 ? 4.017 -2.549 1.815 1.00 96.69 111 SER A C 1
ATOM 857 O O . SER A 1 111 ? 3.740 -3.328 2.731 1.00 96.69 111 SER A O 1
ATOM 859 N N . ASP A 1 112 ? 4.535 -1.337 2.029 1.00 97.06 112 ASP A N 1
ATOM 860 C CA . ASP A 1 112 ? 4.903 -0.838 3.351 1.00 97.06 112 ASP A CA 1
ATOM 861 C C . ASP A 1 112 ? 3.665 -0.720 4.245 1.00 97.06 112 ASP A C 1
ATOM 863 O O . ASP A 1 112 ? 3.653 -1.266 5.348 1.00 97.06 112 ASP A O 1
ATOM 867 N N . LEU A 1 113 ? 2.566 -0.140 3.746 1.00 97.31 113 LEU A N 1
ATOM 868 C CA . LEU A 1 113 ? 1.303 -0.045 4.487 1.00 97.31 113 LEU A CA 1
ATOM 869 C C . LEU A 1 113 ? 0.781 -1.415 4.959 1.00 97.31 113 LEU A C 1
ATOM 871 O O . LEU A 1 113 ? 0.301 -1.545 6.091 1.00 97.31 113 LEU A O 1
ATOM 875 N N . MET A 1 114 ? 0.867 -2.447 4.116 1.00 96.62 114 MET A N 1
ATOM 876 C CA . MET A 1 114 ? 0.439 -3.801 4.490 1.00 96.62 114 MET A CA 1
ATOM 877 C C . MET A 1 114 ? 1.290 -4.375 5.632 1.00 96.62 114 MET A C 1
ATOM 879 O O . MET A 1 114 ? 0.763 -5.066 6.514 1.00 96.62 114 MET A O 1
ATOM 883 N N . MET A 1 115 ? 2.579 -4.038 5.656 1.00 97.06 115 MET A N 1
ATOM 884 C CA . MET A 1 115 ? 3.551 -4.514 6.640 1.00 97.06 115 MET A CA 1
ATOM 885 C C . MET A 1 115 ? 3.645 -3.637 7.898 1.00 97.06 115 MET A C 1
ATOM 887 O O . MET A 1 115 ? 4.205 -4.081 8.900 1.00 97.06 115 MET A O 1
ATOM 891 N N . LEU A 1 116 ? 3.063 -2.433 7.894 1.00 96.25 116 LEU A N 1
ATOM 892 C CA . LEU A 1 116 ? 3.120 -1.515 9.033 1.00 96.25 116 LEU A CA 1
ATOM 893 C C . LEU A 1 116 ? 2.489 -2.111 10.306 1.00 96.25 116 LEU A C 1
ATOM 895 O O . LEU A 1 116 ? 1.408 -2.719 10.239 1.00 96.25 116 LEU A O 1
ATOM 899 N N . PRO A 1 117 ? 3.093 -1.874 11.485 1.00 95.25 117 PRO A N 1
ATOM 900 C CA . PRO A 1 117 ? 2.444 -2.109 12.769 1.00 95.25 117 PRO A CA 1
ATOM 901 C C . PRO A 1 117 ? 1.132 -1.320 12.871 1.00 95.25 117 PRO A C 1
ATOM 903 O O . PRO A 1 117 ? 1.074 -0.121 12.593 1.00 95.25 117 PRO A O 1
ATOM 906 N N . LYS A 1 118 ? 0.037 -1.996 13.236 1.00 93.88 118 LYS A N 1
ATOM 907 C CA . LYS A 1 118 ? -1.312 -1.399 13.163 1.00 93.88 118 LYS A CA 1
ATOM 908 C C . LYS A 1 118 ? -1.537 -0.308 14.216 1.00 93.88 118 LYS A C 1
ATOM 910 O O . LYS A 1 118 ? -2.395 0.550 14.031 1.00 93.88 118 LYS A O 1
ATOM 915 N N . ASP A 1 119 ? -0.748 -0.299 15.285 1.00 93.44 119 ASP A N 1
ATOM 916 C CA . ASP A 1 119 ? -0.712 0.750 16.307 1.00 93.44 119 ASP A CA 1
ATOM 917 C C . ASP A 1 119 ? -0.181 2.088 15.768 1.00 93.44 119 ASP A C 1
ATOM 919 O O . ASP A 1 119 ? -0.688 3.145 16.153 1.00 93.44 119 ASP A O 1
ATOM 923 N N . MET A 1 120 ? 0.739 2.065 14.797 1.00 95.38 120 MET A N 1
ATOM 924 C CA . MET A 1 120 ? 1.223 3.281 14.128 1.00 95.38 120 MET A CA 1
ATOM 925 C C . MET A 1 120 ? 0.125 3.978 13.315 1.00 95.38 120 MET A C 1
ATOM 927 O O . MET A 1 120 ? 0.208 5.173 13.032 1.00 95.38 120 MET A O 1
ATOM 931 N N . LEU A 1 121 ? -0.954 3.259 12.993 1.00 95.50 121 LEU A N 1
ATOM 932 C CA . LEU A 1 121 ? -2.098 3.797 12.267 1.00 95.50 121 LEU A CA 1
ATOM 933 C C . LEU A 1 121 ? -3.134 4.468 13.177 1.00 95.50 121 LEU A C 1
ATOM 935 O O . LEU A 1 121 ? -4.135 4.960 12.664 1.00 95.50 121 LEU A O 1
ATOM 939 N N . LEU A 1 122 ? -2.924 4.537 14.496 1.00 94.62 122 LEU A N 1
ATOM 940 C CA . LEU A 1 122 ? -3.861 5.183 15.428 1.00 94.62 122 LEU A CA 1
ATOM 941 C C . LEU A 1 122 ? -3.744 6.711 15.414 1.00 94.62 122 LEU A C 1
ATOM 943 O O . LEU A 1 122 ? -4.751 7.420 15.406 1.00 94.62 122 LEU A O 1
ATOM 947 N N . SER A 1 123 ? -2.519 7.234 15.384 1.00 94.75 123 SER A N 1
ATOM 948 C CA . SER A 1 123 ? -2.263 8.675 15.431 1.00 94.75 123 SER A CA 1
ATOM 949 C C . SER A 1 123 ? -2.136 9.262 14.030 1.00 94.75 123 SER A C 1
ATOM 951 O O . SER A 1 123 ? -1.330 8.794 13.231 1.00 94.75 123 SER A O 1
ATOM 953 N N . LYS A 1 124 ? -2.870 10.345 13.751 1.00 93.06 124 LYS A N 1
ATOM 954 C CA . LYS A 1 124 ? -2.762 11.091 12.487 1.00 93.06 124 LYS A CA 1
ATOM 955 C C . LYS A 1 124 ? -1.334 11.569 12.213 1.00 93.06 124 LYS A C 1
ATOM 957 O O . LYS A 1 124 ? -0.880 11.481 11.078 1.00 93.06 124 LYS A O 1
ATOM 962 N N . SER A 1 125 ? -0.635 12.064 13.235 1.00 94.00 125 SER A N 1
ATOM 963 C CA . SER A 1 125 ? 0.741 12.546 13.074 1.00 94.00 125 SER A CA 1
ATOM 964 C C . SER A 1 125 ? 1.688 11.408 12.701 1.00 94.00 125 SER A C 1
ATOM 966 O O . SER A 1 125 ? 2.459 11.566 11.766 1.00 94.00 125 SER A O 1
ATOM 968 N N . ILE A 1 126 ? 1.557 10.246 13.355 1.00 95.31 126 ILE A N 1
ATOM 969 C CA . ILE A 1 126 ? 2.384 9.069 13.046 1.00 95.31 126 ILE A CA 1
ATOM 970 C C . ILE A 1 126 ? 2.072 8.564 11.635 1.00 95.31 126 ILE A C 1
ATOM 972 O O . ILE A 1 126 ? 2.993 8.329 10.868 1.00 95.31 126 ILE A O 1
ATOM 976 N N . ARG A 1 127 ? 0.791 8.476 11.239 1.00 94.19 127 ARG A N 1
ATOM 977 C CA . ARG A 1 127 ? 0.401 8.073 9.873 1.00 94.19 127 ARG A CA 1
ATOM 978 C C . ARG A 1 127 ? 1.072 8.917 8.793 1.00 94.19 127 ARG A C 1
ATOM 980 O O . ARG A 1 127 ? 1.515 8.363 7.798 1.00 94.19 127 ARG A O 1
ATOM 987 N N . LYS A 1 128 ? 1.158 10.235 8.995 1.00 92.81 128 LYS A N 1
ATOM 988 C CA . LYS A 1 128 ? 1.815 11.148 8.048 1.00 92.81 128 LYS A CA 1
ATOM 989 C C . LYS A 1 128 ? 3.326 10.943 7.948 1.00 92.81 128 LYS A C 1
ATOM 991 O O . LYS A 1 128 ? 3.900 11.326 6.941 1.00 92.81 128 LYS A O 1
ATOM 996 N N . GLU A 1 129 ? 3.943 10.365 8.970 1.00 94.06 129 GLU A N 1
ATOM 997 C CA . GLU A 1 129 ? 5.371 10.053 8.994 1.00 94.06 129 GLU A CA 1
ATOM 998 C C . GLU A 1 129 ? 5.645 8.678 8.371 1.00 94.06 129 GLU A C 1
ATOM 1000 O O . GLU A 1 129 ? 6.487 8.554 7.491 1.00 94.06 129 GLU A O 1
ATOM 1005 N N . VAL A 1 130 ? 4.887 7.650 8.768 1.00 93.38 130 VAL A N 1
ATOM 1006 C CA . VAL A 1 130 ? 5.144 6.259 8.343 1.00 93.38 130 VAL A CA 1
ATOM 1007 C C . VAL A 1 130 ? 4.463 5.869 7.029 1.00 93.38 130 VAL A C 1
ATOM 1009 O O . VAL A 1 130 ? 4.819 4.865 6.421 1.00 93.38 130 VAL A O 1
ATOM 1012 N N . CYS A 1 131 ? 3.439 6.610 6.604 1.00 93.69 131 CYS A N 1
ATOM 1013 C CA . CYS A 1 131 ? 2.687 6.361 5.374 1.00 93.69 131 CYS A CA 1
ATOM 1014 C C . CYS A 1 131 ? 2.188 7.689 4.766 1.00 93.69 131 CYS A C 1
ATOM 1016 O O . CYS A 1 131 ? 0.979 7.930 4.694 1.00 93.69 131 CYS A O 1
ATOM 1018 N N . PRO A 1 132 ? 3.100 8.579 4.329 1.00 94.19 132 PRO A N 1
ATOM 1019 C CA . PRO A 1 132 ? 2.734 9.900 3.810 1.00 94.19 132 PRO A CA 1
ATOM 1020 C C . PRO A 1 132 ? 1.910 9.832 2.516 1.00 94.19 132 PRO A C 1
ATOM 1022 O O . PRO A 1 132 ? 1.152 10.751 2.213 1.00 94.19 132 PRO A O 1
ATOM 1025 N N . THR A 1 133 ? 2.044 8.742 1.757 1.00 95.06 133 THR A N 1
ATOM 1026 C CA . THR A 1 133 ? 1.474 8.588 0.414 1.00 95.06 133 THR A CA 1
ATOM 1027 C C . THR A 1 133 ? -0.050 8.476 0.400 1.00 95.06 133 THR A C 1
ATOM 1029 O O . THR A 1 133 ? -0.687 8.875 -0.575 1.00 95.06 133 THR A O 1
ATOM 1032 N N . PHE A 1 134 ? -0.663 7.923 1.451 1.00 95.25 134 PHE A N 1
ATOM 1033 C CA . PHE A 1 134 ? -2.084 7.576 1.432 1.00 95.25 134 PHE A CA 1
ATOM 1034 C C . PHE A 1 134 ? -2.890 8.322 2.491 1.00 95.25 134 PHE A C 1
ATOM 1036 O O . PHE A 1 134 ? -2.558 8.350 3.672 1.00 95.25 134 PHE A O 1
ATOM 1043 N N . GLY A 1 135 ? -4.031 8.871 2.072 1.00 93.88 135 GLY A N 1
ATOM 1044 C CA . GLY A 1 135 ? -5.013 9.447 2.987 1.00 93.88 135 GLY A CA 1
ATOM 1045 C C . GLY A 1 135 ? -5.792 8.388 3.776 1.00 93.88 135 GLY A C 1
ATOM 1046 O O . GLY A 1 135 ? -5.864 7.217 3.394 1.00 93.88 135 GLY A O 1
ATOM 1047 N N . ALA A 1 136 ? -6.459 8.824 4.849 1.00 95.06 136 ALA A N 1
ATOM 1048 C CA . ALA A 1 136 ? -7.193 7.947 5.764 1.00 95.06 136 ALA A CA 1
ATOM 1049 C C . ALA A 1 136 ? -8.230 7.043 5.067 1.00 95.06 136 ALA A C 1
ATOM 1051 O O . ALA A 1 136 ? -8.325 5.863 5.397 1.00 95.06 136 ALA A O 1
ATOM 1052 N N . SER A 1 137 ? -8.957 7.553 4.066 1.00 93.94 137 SER A N 1
ATOM 1053 C CA . SER A 1 137 ? -9.945 6.772 3.303 1.00 93.94 137 SER A CA 1
ATOM 1054 C C . SER A 1 137 ? -9.318 5.596 2.552 1.00 93.94 137 SER A C 1
ATOM 1056 O O . SER A 1 137 ? -9.880 4.502 2.515 1.00 93.94 137 SER A O 1
ATOM 1058 N N . LEU A 1 138 ? -8.141 5.809 1.966 1.00 94.62 138 LEU A N 1
ATOM 1059 C CA . LEU A 1 138 ? -7.436 4.796 1.188 1.00 94.62 138 LEU A CA 1
ATOM 1060 C C . LEU A 1 138 ? -6.774 3.765 2.104 1.00 94.62 138 LEU A C 1
ATOM 1062 O O . LEU A 1 138 ? -6.903 2.567 1.865 1.00 94.62 138 LEU A O 1
ATOM 1066 N N . ILE A 1 139 ? -6.176 4.220 3.210 1.00 96.19 139 ILE A N 1
ATOM 1067 C CA . ILE A 1 139 ? -5.686 3.337 4.277 1.00 96.19 139 ILE A CA 1
ATOM 1068 C C . ILE A 1 139 ? -6.828 2.447 4.781 1.00 96.19 139 ILE A C 1
ATOM 1070 O O . ILE A 1 139 ? -6.684 1.227 4.848 1.00 96.19 139 ILE A O 1
ATOM 1074 N N . LYS A 1 140 ? -7.995 3.034 5.069 1.00 95.12 140 LYS A N 1
ATOM 1075 C CA . LYS A 1 140 ? -9.184 2.294 5.503 1.00 95.12 140 LYS A CA 1
ATOM 1076 C C . LYS A 1 140 ? -9.600 1.233 4.484 1.00 95.12 140 LYS A C 1
ATOM 1078 O O . LYS A 1 140 ? -9.893 0.106 4.886 1.00 95.12 140 LYS A O 1
ATOM 1083 N N . ARG A 1 141 ? -9.610 1.569 3.189 1.00 93.38 141 ARG A N 1
ATOM 1084 C CA . ARG A 1 141 ? -9.931 0.628 2.103 1.00 93.38 141 ARG A CA 1
ATOM 1085 C C . ARG A 1 141 ? -8.975 -0.568 2.106 1.00 93.38 141 ARG A C 1
ATOM 1087 O O . ARG A 1 141 ? -9.424 -1.709 2.146 1.00 93.38 141 ARG A O 1
ATOM 1094 N N . VAL A 1 142 ? -7.665 -0.320 2.163 1.00 94.62 142 VAL A N 1
ATOM 1095 C CA . VAL A 1 142 ? -6.645 -1.385 2.201 1.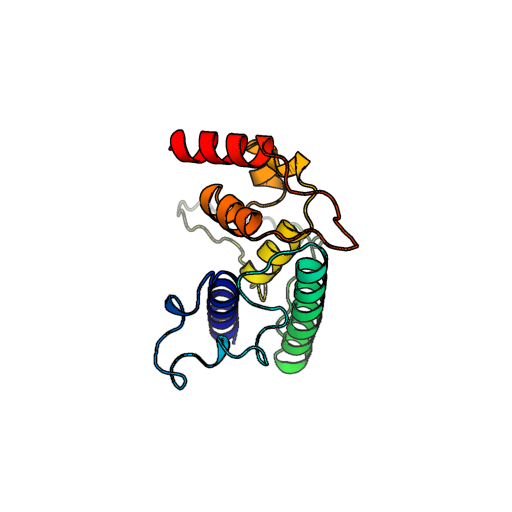00 94.62 142 VAL A CA 1
ATOM 1096 C C . VAL A 1 142 ? -6.810 -2.277 3.432 1.00 94.62 142 VAL A C 1
ATOM 1098 O O . VAL A 1 142 ? -6.762 -3.499 3.303 1.00 94.62 142 VAL A O 1
ATOM 1101 N N . LEU A 1 143 ? -7.041 -1.692 4.612 1.00 94.94 143 LEU A N 1
ATOM 1102 C CA . LEU A 1 143 ? -7.212 -2.445 5.860 1.00 94.94 143 LEU A CA 1
ATOM 1103 C C . LEU A 1 143 ? -8.528 -3.226 5.929 1.00 94.94 143 LEU A C 1
ATOM 1105 O O . LEU A 1 143 ? -8.591 -4.249 6.606 1.00 94.94 143 LEU A O 1
ATOM 1109 N N . SER A 1 144 ? -9.577 -2.767 5.243 1.00 93.69 144 SER A N 1
ATOM 1110 C CA . SER A 1 144 ? -10.871 -3.465 5.205 1.00 93.69 144 SER A CA 1
ATOM 1111 C C . SER A 1 144 ? -10.777 -4.808 4.477 1.00 93.69 144 SER A C 1
ATOM 1113 O O . SER A 1 144 ? -11.521 -5.731 4.799 1.00 93.69 144 SER A O 1
ATOM 1115 N N . ASN A 1 145 ? -9.820 -4.931 3.554 1.00 92.69 145 ASN A N 1
ATOM 1116 C CA . ASN A 1 145 ? -9.519 -6.157 2.816 1.00 92.69 145 ASN A CA 1
ATOM 1117 C C . ASN A 1 145 ? -8.370 -6.973 3.439 1.00 92.69 145 ASN A C 1
ATOM 1119 O O . ASN A 1 145 ? -7.912 -7.943 2.829 1.00 92.69 145 ASN A O 1
ATOM 1123 N N . PHE A 1 146 ? -7.892 -6.584 4.630 1.00 94.75 146 PHE A N 1
ATOM 1124 C CA . PHE A 1 146 ? -6.751 -7.229 5.275 1.00 94.75 146 PHE A CA 1
ATOM 1125 C C . PHE A 1 146 ? -7.148 -8.571 5.885 1.00 94.75 146 PHE A C 1
ATOM 1127 O O . PHE A 1 146 ? -7.966 -8.642 6.806 1.00 94.75 146 PHE A O 1
ATOM 1134 N N . VAL A 1 147 ? -6.534 -9.639 5.386 1.00 94.19 147 VAL A N 1
ATOM 1135 C CA . VAL A 1 147 ? -6.728 -11.010 5.851 1.00 94.19 147 VAL A CA 1
ATOM 1136 C C . VAL A 1 147 ? -5.532 -11.403 6.720 1.00 94.19 147 VAL A C 1
ATOM 1138 O O . VAL A 1 147 ? -4.405 -11.365 6.227 1.00 94.19 147 VAL A O 1
ATOM 1141 N N . PRO A 1 148 ? -5.744 -11.790 7.992 1.00 95.00 148 PRO A N 1
ATOM 1142 C CA . PRO A 1 148 ? -4.664 -12.282 8.838 1.00 95.00 148 PRO A CA 1
ATOM 1143 C C . PRO A 1 148 ? -3.964 -13.501 8.233 1.00 95.00 148 PRO A C 1
ATOM 1145 O O . PRO A 1 148 ? -4.612 -14.379 7.656 1.00 95.00 148 PRO A O 1
ATOM 1148 N N . ASP A 1 149 ? -2.649 -13.565 8.394 1.00 94.94 149 ASP A N 1
ATOM 1149 C CA . ASP A 1 149 ? -1.800 -14.643 7.887 1.00 94.94 149 ASP A CA 1
ATOM 1150 C C . ASP A 1 149 ? -0.791 -15.114 8.948 1.00 94.94 149 ASP A C 1
ATOM 1152 O O . ASP A 1 149 ? -0.883 -14.755 10.120 1.00 94.94 149 ASP A O 1
ATOM 1156 N N . GLU A 1 150 ? 0.156 -15.971 8.561 1.00 95.00 150 GL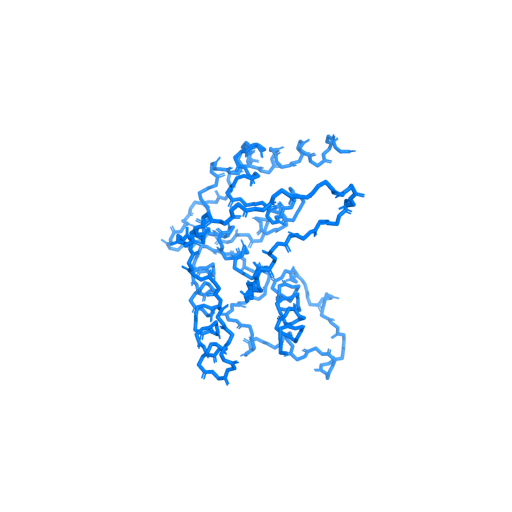U A N 1
ATOM 1157 C CA . GLU A 1 150 ? 1.151 -16.531 9.484 1.00 95.00 150 GLU A CA 1
ATOM 1158 C C . GLU A 1 150 ? 2.123 -15.491 10.066 1.00 95.00 150 GLU A C 1
ATOM 1160 O O . GLU A 1 150 ? 2.702 -15.725 11.128 1.00 95.00 150 GLU A O 1
ATOM 1165 N N . PHE A 1 151 ? 2.281 -14.342 9.406 1.00 93.50 151 PHE A N 1
ATOM 1166 C CA . PHE A 1 151 ? 3.178 -13.267 9.829 1.00 93.50 151 PHE A CA 1
ATOM 1167 C C . PHE A 1 151 ? 2.447 -12.195 10.645 1.00 93.50 151 PHE A C 1
ATOM 1169 O O . PHE A 1 151 ? 3.042 -11.571 11.523 1.00 93.50 151 PHE A O 1
ATOM 1176 N N . CYS A 1 152 ? 1.155 -11.992 10.377 1.00 94.31 152 CYS A N 1
ATOM 1177 C CA . CYS A 1 152 ? 0.271 -11.105 11.126 1.00 94.31 152 CYS A CA 1
ATOM 1178 C C . CYS A 1 152 ? -1.062 -11.828 11.403 1.00 94.31 152 CYS A C 1
ATOM 1180 O O . CYS A 1 152 ? -2.018 -11.675 10.638 1.00 94.31 152 CYS A O 1
ATOM 1182 N N . PRO A 1 153 ? -1.130 -12.643 12.476 1.00 93.56 153 PRO A N 1
ATOM 1183 C CA . PRO A 1 153 ? -2.288 -13.496 12.756 1.00 93.56 153 PRO A CA 1
ATOM 1184 C C . PRO A 1 153 ? -3.447 -12.742 13.414 1.00 93.56 153 PRO A C 1
ATOM 1186 O O . PRO A 1 153 ? -4.579 -13.231 13.432 1.00 93.56 153 PRO A O 1
ATOM 1189 N N . ASP A 1 154 ? -3.175 -11.560 13.966 1.00 92.94 154 ASP A N 1
ATOM 1190 C CA . ASP A 1 154 ? -4.170 -10.768 14.669 1.00 92.94 154 ASP A CA 1
ATOM 1191 C C . ASP A 1 154 ? -5.019 -9.946 13.685 1.00 92.94 154 ASP A C 1
ATOM 1193 O O . ASP A 1 154 ? -4.482 -9.280 12.795 1.00 92.94 154 ASP A O 1
ATOM 1197 N N . PRO A 1 155 ? -6.356 -9.943 13.836 1.00 93.06 155 PRO A N 1
ATOM 1198 C CA . PRO A 1 155 ? -7.218 -9.090 13.031 1.00 93.06 155 PRO A CA 1
ATOM 1199 C C . PRO A 1 155 ? -6.975 -7.610 13.338 1.00 93.06 155 PRO A C 1
ATOM 1201 O O . PRO A 1 155 ? -6.604 -7.236 14.452 1.00 93.06 155 PRO A O 1
ATOM 1204 N N . ILE A 1 156 ? -7.269 -6.747 12.361 1.00 95.25 156 ILE A N 1
ATOM 1205 C CA . ILE A 1 156 ? -7.128 -5.297 12.525 1.00 95.25 156 ILE A CA 1
ATOM 1206 C C . ILE A 1 156 ? -8.028 -4.804 13.676 1.00 95.25 156 ILE A C 1
ATOM 1208 O O . ILE A 1 156 ? -9.249 -5.005 13.631 1.00 95.25 156 ILE A O 1
ATOM 1212 N N . PRO A 1 157 ? -7.470 -4.137 14.707 1.00 95.44 157 PRO A N 1
ATOM 1213 C CA . PRO A 1 157 ? -8.262 -3.635 15.824 1.00 95.44 157 PRO A CA 1
ATOM 1214 C C . PRO A 1 157 ? -9.285 -2.582 15.380 1.00 95.44 157 PRO A C 1
ATOM 1216 O O . PRO A 1 157 ? -8.958 -1.656 14.641 1.00 95.44 157 PRO A O 1
ATOM 1219 N N . LYS A 1 158 ? -10.518 -2.658 15.902 1.00 95.38 158 LYS A N 1
ATOM 1220 C CA . LYS A 1 158 ? -11.608 -1.711 15.573 1.00 95.38 158 LYS A CA 1
ATOM 1221 C C . LYS A 1 158 ? -11.235 -0.244 15.798 1.00 95.38 158 LYS A C 1
ATOM 1223 O O . LYS A 1 158 ? -11.605 0.610 15.001 1.00 95.38 158 LYS A O 1
ATOM 1228 N N . VAL A 1 159 ? -10.444 0.017 16.837 1.00 96.44 159 VAL A N 1
ATOM 1229 C CA . VAL A 1 159 ? -9.943 1.354 17.187 1.00 96.44 159 VAL A CA 1
ATOM 1230 C C . VAL A 1 159 ? -9.133 2.010 16.061 1.00 96.44 159 VAL A C 1
ATOM 1232 O O . VAL A 1 159 ? -9.119 3.232 15.957 1.00 96.44 159 VAL A O 1
ATOM 1235 N N . VAL A 1 160 ? -8.498 1.221 15.183 1.00 96.31 160 VAL A N 1
ATOM 1236 C CA . VAL A 1 160 ? -7.787 1.741 14.003 1.00 96.31 160 VAL A CA 1
ATOM 1237 C C . VAL A 1 160 ? -8.784 2.321 13.001 1.00 96.31 160 VAL A C 1
ATOM 1239 O O . VAL A 1 160 ? -8.592 3.433 12.518 1.00 96.31 160 VAL A O 1
ATOM 1242 N N . PHE A 1 161 ? -9.883 1.612 12.730 1.00 96.69 161 PHE A N 1
ATOM 1243 C CA . PHE A 1 161 ? -10.933 2.100 11.834 1.00 96.69 161 PHE A CA 1
ATOM 1244 C C . PHE A 1 161 ? -11.621 3.353 12.387 1.00 96.69 161 PHE A C 1
ATOM 1246 O O . PHE A 1 161 ? -11.834 4.303 11.640 1.00 96.69 161 PHE A O 1
ATOM 1253 N N . GLU A 1 162 ? -11.892 3.397 13.693 1.00 96.00 162 GLU A N 1
ATOM 1254 C CA . GLU A 1 162 ? -12.463 4.575 14.363 1.00 96.00 162 GLU A CA 1
ATOM 1255 C C . GLU A 1 162 ? -11.546 5.806 14.246 1.00 96.00 162 GLU A C 1
ATOM 1257 O O . GLU A 1 162 ? -12.012 6.908 13.952 1.00 96.00 162 GLU A O 1
ATOM 1262 N N . ALA A 1 163 ? -10.232 5.622 14.417 1.00 95.19 163 ALA A N 1
ATOM 1263 C CA . ALA A 1 163 ? -9.251 6.696 14.278 1.00 95.19 163 ALA A CA 1
ATOM 1264 C C . ALA A 1 163 ? -9.133 7.226 12.837 1.00 95.19 163 ALA A C 1
ATOM 1266 O O . ALA A 1 163 ? -8.889 8.420 12.634 1.00 95.19 163 ALA A O 1
ATOM 1267 N N . LEU A 1 164 ? -9.301 6.354 11.839 1.00 95.31 164 LEU A N 1
ATOM 1268 C CA . LEU A 1 164 ? -9.341 6.738 10.426 1.00 95.31 164 LEU A CA 1
ATOM 1269 C C . LEU A 1 164 ? -10.643 7.482 10.095 1.00 95.31 164 LEU A C 1
ATOM 1271 O O . LEU A 1 164 ? -10.600 8.522 9.442 1.00 95.31 164 LEU A O 1
ATOM 1275 N N . ASP A 1 165 ? -11.783 7.009 10.600 1.00 94.44 165 ASP A N 1
ATOM 1276 C CA . ASP A 1 165 ? -13.093 7.633 10.376 1.00 94.44 165 ASP A CA 1
ATOM 1277 C C . ASP A 1 165 ? -13.209 9.026 10.996 1.00 94.44 165 ASP A C 1
ATOM 1279 O O . ASP A 1 165 ? -13.804 9.926 10.393 1.00 94.44 165 ASP A O 1
ATOM 1283 N N . TYR A 1 166 ? -12.597 9.232 12.164 1.00 92.44 166 TYR A N 1
ATOM 1284 C CA . TYR A 1 166 ? -12.513 10.552 12.781 1.00 92.44 166 TYR A CA 1
ATOM 1285 C C . TYR A 1 166 ? -11.749 11.549 11.901 1.00 92.44 166 TYR A C 1
ATOM 1287 O O . TYR A 1 166 ? -12.159 12.700 11.781 1.00 92.44 166 TYR A O 1
ATOM 1295 N N . GLU A 1 167 ? -10.664 11.115 11.251 1.00 87.81 167 GLU A N 1
ATOM 1296 C CA . GLU A 1 167 ? -9.913 11.982 10.342 1.00 87.81 167 GLU A CA 1
ATOM 1297 C C . GLU A 1 167 ? -10.705 12.313 9.074 1.00 87.81 167 GLU A C 1
ATOM 1299 O O . GLU A 1 167 ? -10.721 13.472 8.669 1.00 87.81 167 GLU A O 1
ATOM 1304 N N . VAL A 1 168 ? -11.374 11.326 8.471 1.00 85.31 168 VAL A N 1
ATOM 1305 C CA . VAL A 1 168 ? -12.187 11.540 7.261 1.00 85.31 168 VAL A CA 1
ATOM 1306 C C . VAL A 1 168 ? -13.357 12.486 7.540 1.00 85.31 168 VAL A C 1
ATOM 1308 O O . VAL A 1 168 ? -13.681 13.314 6.698 1.00 85.31 168 VAL A O 1
ATOM 1311 N N . SER A 1 169 ? -13.966 12.393 8.724 1.00 79.31 169 SER A N 1
ATOM 1312 C CA . SER A 1 169 ? -15.110 13.232 9.118 1.00 79.31 169 SER A CA 1
ATOM 1313 C C . SER A 1 169 ? -14.722 14.653 9.547 1.00 79.31 169 SER A C 1
ATOM 1315 O O . SER A 1 169 ? -15.600 15.494 9.723 1.00 79.31 169 SER A O 1
ATOM 1317 N N . ALA A 1 170 ? -13.433 14.908 9.785 1.00 70.69 170 ALA A N 1
ATOM 1318 C CA . ALA A 1 170 ? -12.907 16.210 10.198 1.00 70.69 170 ALA A CA 1
ATOM 1319 C C . ALA A 1 170 ? -12.428 17.080 9.017 1.00 70.69 170 ALA A C 1
ATOM 1321 O O . ALA A 1 170 ? -11.890 18.165 9.250 1.00 70.69 170 ALA A O 1
ATOM 1322 N N . LEU A 1 171 ? -12.589 16.590 7.783 1.00 57.97 171 LEU A N 1
ATOM 1323 C CA . LEU A 1 171 ? -12.330 17.289 6.520 1.00 57.97 171 LEU A CA 1
ATOM 1324 C C . LEU A 1 171 ? -13.636 17.860 5.953 1.00 57.97 171 LEU A C 1
ATOM 1326 O O . LEU A 1 171 ? -13.573 18.980 5.404 1.00 57.97 171 LEU A O 1
#

InterPro domains:
  IPR021827 Nucleoporin Nup186/Nup192/Nup205 [PTHR31344] (1-167)

Organism: Punica granatum (NCBI:txid22663)

Radius of gyration: 19.08 Å; chains: 1; bounding box: 47×54×42 Å

Secondary structure (DSSP, 8-state):
-HHHHHHHHHHHHHHHT--SGGGS-S-TTS-GGGSTTTSSS-TT-B-HHHHHHHHHHHHHHHHHHHHHH-------TT-PPP--------------------TTHHHHHHHHHHHS-GGGGS-HHHHHHH-TT--HHHHHHHHHTBPP-SS--SPPPHHHHHHHHHHHHT-

Foldseek 3Di:
DLVVLVVVLVLLLLLQLDQDPVSDDPDCVVRVSVDPVNHQDDHLAFALVRLVSLLVVQVVVVVVCCVPPVLPQPPCPDDDDDDDDDDDDDDDPDPPPVPRRHGSVSSNLLSQLNNDDLVLLQDPVSCCVSRVPDALVVSLSNLVNYDYDPVRNDRRDPSSNVSSVVRVVVD